Protein AF-A0A851QQQ8-F1 (afdb_monomer)

Foldseek 3Di:
DEAEAEFAPPDPCRVVVVVVVVVVVVVVVDDPLRVVLYAAEHEPCVVPPPDDDPDPRYFYDYPPVGRRVVVVVVSNVVSVCVSVQKDWDKDKAQQVDCLVVLCVVQWAWDDWADDVVVNIIITITIHHPVSVVVSCVVDPD

Nearest PDB structures (foldseek):
  7of6-assembly1_C  TM=8.492E-01  e=2.885E-17  Homo sapiens
  7of2-assembly1_C  TM=8.585E-01  e=2.994E-16  Homo sapiens
  8uu8-assembly1_v  TM=7.187E-01  e=3.565E-06  Listeria monocytogenes EGD-e
  6ty8-assembly1_A  TM=4.641E-01  e=3.766E-01  Bombyx mori cypovirus 1
  2qml-assembly1_A  TM=2.807E-01  e=2.323E+00  Halalkalibacterium halodurans

Radius of gyration: 20.68 Å; Cα contacts (8 Å, |Δi|>4): 194; chains: 1; bounding box: 45×33×54 Å

Secondary structure (DSSP, 8-state):
---EEEEESSSTTHHHHHHHHHHHHHHTT--HHHHHH-EEEEE-GGGSTT---SSTTEEE-BTTTTBTHHHHHHHHHHHHHHHHTEEEEEEEEETTSTHHHHHHHHSEEEEEEEEGGGTEEEEEEEEEHHHHHHHHHHS--

Sequence (141 aa):
DLIVHVRDITHPETILQKATVLSVLRNLNLPSHLLDSMVEVHNKVDLIERYKPAEENALAVSALHGHGLEELKQEIEKKILAVTGKKILTVNINLEGPQLSWLYKEATVQEVEVMPEEGTARVKVIMGSSAFGRYRNLFPS

pLDDT: mean 91.14, std 4.73, range [65.75, 97.19]

Organism: Tychaedon coryphoeus (NCBI:txid614051)

Mean predicted aligned error: 6.31 Å

InterPro domains:
  IPR016496 GTPase HflX [PTHR10229] (1-127)
  IPR027417 P-loop containing nucleoside triphosphate hydrolase [G3DSA:3.40.50.300] (1-85)
  IPR027417 P-loop containing nucleoside triphosphate hydrolase [SSF52540] (1-84)
  IPR030394 HflX-type guanine nucleotide-binding (G) domain [PS51705] (1-84)
  IPR045498 HflX, C-terminal domain [PF19275] (54-128)

Structure (mmCIF, N/CA/C/O backbone):
data_AF-A0A851QQQ8-F1
#
_entry.id   AF-A0A851QQQ8-F1
#
loop_
_atom_site.group_PDB
_atom_site.id
_atom_site.type_symbol
_atom_site.label_atom_id
_atom_site.label_alt_id
_atom_site.label_comp_id
_atom_site.label_asym_id
_atom_site.label_entity_id
_atom_site.label_seq_id
_atom_site.pdbx_PDB_ins_code
_atom_site.Cartn_x
_atom_site.Cartn_y
_atom_site.Cartn_z
_atom_site.occupancy
_atom_site.B_iso_or_equiv
_atom_site.auth_seq_id
_atom_site.auth_comp_id
_atom_site.auth_asym_id
_atom_site.auth_atom_id
_atom_site.pdbx_PDB_model_num
ATOM 1 N N . ASP A 1 1 ? -3.767 -9.909 -1.784 1.00 78.56 1 ASP A N 1
ATOM 2 C CA . ASP A 1 1 ? -2.303 -9.791 -1.951 1.00 78.56 1 ASP A CA 1
ATOM 3 C C . ASP A 1 1 ? -1.971 -8.687 -2.941 1.00 78.56 1 ASP A C 1
ATOM 5 O O . ASP A 1 1 ? -2.891 -8.151 -3.550 1.00 78.56 1 ASP A O 1
ATOM 9 N N . LEU A 1 2 ? -0.697 -8.311 -3.045 1.00 87.75 2 LEU A N 1
ATOM 10 C CA . LEU A 1 2 ? -0.202 -7.238 -3.907 1.00 87.75 2 LEU A CA 1
ATOM 11 C C . LEU A 1 2 ? 1.102 -7.687 -4.573 1.00 87.75 2 LEU A C 1
ATOM 13 O O . LEU A 1 2 ? 1.937 -8.299 -3.909 1.00 87.75 2 LEU A O 1
ATOM 17 N N . ILE A 1 3 ? 1.305 -7.346 -5.845 1.00 91.00 3 ILE A N 1
ATOM 18 C CA . ILE A 1 3 ? 2.604 -7.496 -6.518 1.00 91.00 3 ILE A CA 1
ATOM 19 C C . ILE A 1 3 ? 3.281 -6.129 -6.592 1.00 91.00 3 ILE A C 1
ATOM 21 O O . ILE A 1 3 ? 2.664 -5.155 -7.015 1.00 91.00 3 ILE A O 1
ATOM 25 N N . VAL A 1 4 ? 4.558 -6.062 -6.225 1.00 93.75 4 VAL A N 1
ATOM 26 C CA . VAL A 1 4 ? 5.407 -4.892 -6.477 1.00 93.75 4 VAL A CA 1
ATOM 27 C C . VAL A 1 4 ? 6.433 -5.288 -7.528 1.00 93.75 4 VAL A C 1
ATOM 29 O O . VAL A 1 4 ? 7.280 -6.145 -7.281 1.00 93.75 4 VAL A O 1
ATOM 32 N N . HIS A 1 5 ? 6.339 -4.692 -8.710 1.00 94.19 5 HIS A N 1
ATOM 33 C CA . HIS A 1 5 ? 7.263 -4.935 -9.806 1.00 94.19 5 HIS A CA 1
ATOM 34 C C . HIS A 1 5 ? 8.280 -3.799 -9.868 1.00 94.19 5 HIS A C 1
ATOM 36 O O . HIS A 1 5 ? 7.956 -2.668 -10.224 1.00 94.19 5 HIS A O 1
ATOM 42 N N . VAL A 1 6 ? 9.514 -4.105 -9.472 1.00 94.81 6 VAL A N 1
ATOM 43 C CA . VAL A 1 6 ? 10.609 -3.136 -9.401 1.00 94.81 6 VAL A CA 1
ATOM 44 C C . VAL A 1 6 ? 11.498 -3.279 -10.626 1.00 94.81 6 VAL A C 1
ATOM 46 O O . VAL A 1 6 ? 12.014 -4.361 -10.899 1.00 94.81 6 VAL A O 1
ATOM 49 N N . ARG A 1 7 ? 11.723 -2.174 -11.334 1.00 94.62 7 ARG A N 1
ATOM 50 C CA . ARG A 1 7 ? 12.585 -2.101 -12.512 1.00 94.62 7 ARG A CA 1
ATOM 51 C C . ARG A 1 7 ? 13.746 -1.164 -12.291 1.00 94.62 7 ARG A C 1
ATOM 53 O O . ARG A 1 7 ? 13.573 -0.062 -11.788 1.00 94.62 7 ARG A O 1
ATOM 60 N N . ASP A 1 8 ? 14.918 -1.579 -12.741 1.00 94.50 8 ASP A N 1
ATOM 61 C CA . ASP A 1 8 ? 16.038 -0.670 -12.925 1.00 94.50 8 ASP A CA 1
ATOM 62 C C . ASP A 1 8 ? 15.788 0.183 -14.174 1.00 94.50 8 ASP A C 1
ATOM 64 O O . ASP A 1 8 ? 15.696 -0.343 -15.288 1.00 94.50 8 ASP A O 1
ATOM 68 N N . ILE A 1 9 ? 15.641 1.496 -13.994 1.00 94.69 9 ILE A N 1
ATOM 69 C CA . ILE A 1 9 ? 15.371 2.395 -15.118 1.00 94.69 9 ILE A CA 1
ATOM 70 C C . ILE A 1 9 ? 16.633 2.812 -15.878 1.00 94.69 9 ILE A C 1
ATOM 72 O O . ILE A 1 9 ? 16.555 3.297 -17.002 1.00 94.69 9 ILE A O 1
ATOM 76 N N . THR A 1 10 ? 17.806 2.590 -15.293 1.00 92.94 10 THR A N 1
ATOM 77 C CA . THR A 1 10 ? 19.082 2.896 -15.949 1.00 92.94 10 THR A CA 1
ATOM 78 C C . THR A 1 10 ? 19.484 1.839 -16.966 1.00 92.94 10 THR A C 1
ATOM 80 O O . THR A 1 10 ? 20.353 2.080 -17.803 1.00 92.94 10 THR A O 1
ATOM 83 N N . HIS A 1 11 ? 18.847 0.666 -16.923 1.00 92.56 11 HIS A N 1
ATOM 84 C CA . HIS A 1 11 ? 19.146 -0.410 -17.849 1.00 92.56 11 HIS A CA 1
ATOM 85 C C . HIS A 1 11 ? 18.594 -0.083 -19.250 1.00 92.56 11 HIS A C 1
ATOM 87 O O . HIS A 1 11 ? 17.385 0.133 -19.386 1.00 92.56 11 HIS A O 1
ATOM 93 N N . PRO A 1 12 ? 19.412 -0.136 -20.322 1.00 89.81 12 PRO A N 1
ATOM 94 C CA . PRO A 1 12 ? 18.973 0.199 -21.686 1.00 89.81 12 PRO A CA 1
ATOM 95 C C . PRO A 1 12 ? 17.833 -0.697 -22.206 1.00 89.81 12 PRO A C 1
ATOM 97 O O . PRO A 1 12 ? 17.086 -0.320 -23.102 1.00 89.81 12 PRO A O 1
ATOM 100 N N . GLU A 1 13 ? 17.667 -1.876 -21.608 1.00 92.00 13 GLU A N 1
ATOM 101 C CA . GLU A 1 13 ? 16.667 -2.888 -21.975 1.00 92.00 13 GLU A CA 1
ATOM 102 C C . GLU A 1 13 ? 15.469 -2.952 -21.011 1.00 92.00 13 GLU A C 1
ATOM 104 O O . GLU A 1 13 ? 14.712 -3.921 -21.024 1.00 92.00 13 GLU A O 1
ATOM 109 N N . THR A 1 14 ? 15.262 -1.937 -20.167 1.00 90.38 14 THR A N 1
ATOM 110 C CA . THR A 1 14 ? 14.191 -1.924 -19.147 1.00 90.38 14 THR A CA 1
ATOM 111 C C . THR A 1 14 ? 12.784 -2.194 -19.717 1.00 90.38 14 THR A C 1
ATOM 113 O O . THR A 1 14 ? 11.938 -2.822 -19.073 1.00 90.38 14 THR A O 1
ATOM 116 N N . ILE A 1 15 ? 12.532 -1.791 -20.969 1.00 89.44 15 ILE A N 1
ATOM 117 C CA . ILE A 1 15 ? 11.272 -2.056 -21.685 1.00 89.44 15 ILE A CA 1
ATOM 118 C C . ILE A 1 15 ? 11.133 -3.549 -22.024 1.00 89.44 15 ILE A C 1
ATOM 120 O O . ILE A 1 15 ? 10.071 -4.137 -21.811 1.00 89.44 15 ILE A O 1
ATOM 124 N N . LEU A 1 16 ? 12.203 -4.178 -22.518 1.00 92.50 16 LEU A N 1
ATOM 125 C CA . LEU A 1 16 ? 12.212 -5.599 -22.870 1.00 92.50 16 LEU A CA 1
ATOM 126 C C . LEU A 1 16 ? 12.116 -6.481 -21.618 1.00 92.50 16 LEU A C 1
ATOM 128 O O . LEU A 1 16 ? 11.365 -7.459 -21.600 1.00 92.50 16 LEU A O 1
ATOM 132 N N . GLN A 1 17 ? 12.819 -6.103 -20.548 1.00 90.62 17 GLN A N 1
ATOM 133 C CA . GLN A 1 17 ? 12.726 -6.777 -19.253 1.00 90.62 17 GLN A CA 1
ATOM 134 C C . GLN A 1 17 ? 11.292 -6.743 -18.716 1.00 90.62 17 GLN A C 1
ATOM 136 O O . GLN A 1 17 ? 10.753 -7.791 -18.360 1.00 90.62 17 GLN A O 1
ATOM 141 N N . LYS A 1 18 ? 10.623 -5.580 -18.763 1.00 92.5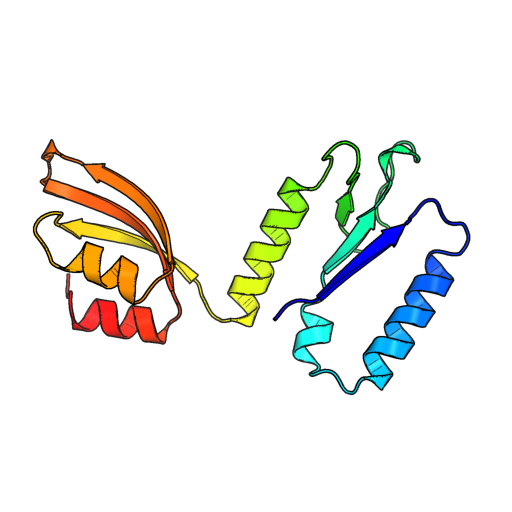0 18 LYS A N 1
ATOM 142 C CA . LYS A 1 18 ? 9.203 -5.471 -18.397 1.00 92.50 18 LYS A CA 1
ATOM 143 C C . LYS A 1 18 ? 8.326 -6.419 -19.210 1.00 92.50 18 LYS A C 1
ATOM 145 O O . LYS A 1 18 ? 7.533 -7.159 -18.632 1.00 92.50 18 LYS A O 1
ATOM 150 N N . ALA A 1 19 ? 8.451 -6.405 -20.537 1.00 92.12 19 ALA A N 1
ATOM 151 C CA . ALA A 1 19 ? 7.649 -7.266 -21.407 1.00 92.12 19 ALA A CA 1
ATOM 152 C C . ALA A 1 19 ? 7.840 -8.756 -21.072 1.00 92.12 19 ALA A C 1
ATOM 154 O O . ALA A 1 19 ? 6.875 -9.522 -21.048 1.00 92.12 19 ALA A O 1
ATOM 155 N N . THR A 1 20 ? 9.074 -9.143 -20.746 1.00 93.56 20 THR A N 1
ATOM 156 C CA . THR A 1 20 ? 9.432 -10.510 -20.358 1.00 93.56 20 THR A CA 1
ATOM 157 C C . THR A 1 20 ? 8.784 -10.899 -19.029 1.00 93.56 20 THR A C 1
ATOM 159 O O . THR A 1 20 ? 8.118 -11.930 -18.956 1.00 93.56 20 THR A O 1
ATOM 162 N N . VAL A 1 21 ? 8.894 -10.054 -17.998 1.00 91.94 21 VAL A N 1
ATOM 163 C CA . VAL A 1 21 ? 8.273 -10.302 -16.685 1.00 91.94 21 VAL A CA 1
ATOM 164 C C . VAL A 1 21 ? 6.750 -10.383 -16.801 1.00 91.94 21 VAL A C 1
ATOM 166 O O . VAL A 1 21 ? 6.148 -11.320 -16.283 1.00 91.94 21 VAL A O 1
ATOM 169 N N . LEU A 1 22 ? 6.116 -9.468 -17.541 1.00 89.62 22 LEU A N 1
ATOM 170 C CA . LEU A 1 22 ? 4.667 -9.501 -17.765 1.00 89.62 22 LEU A CA 1
ATOM 171 C C . LEU A 1 22 ? 4.212 -10.779 -18.483 1.00 89.62 22 LEU A C 1
ATOM 173 O O . LEU A 1 22 ? 3.149 -11.310 -18.166 1.00 89.62 22 LEU A O 1
ATOM 177 N N . SER A 1 23 ? 5.005 -11.287 -19.430 1.00 90.69 23 SER A N 1
ATOM 178 C CA . SER A 1 23 ? 4.733 -12.567 -20.096 1.00 90.69 23 SER A CA 1
ATOM 179 C C . SER A 1 23 ? 4.780 -13.733 -19.104 1.00 90.69 23 SER A C 1
ATOM 181 O O . SER A 1 23 ? 3.851 -14.538 -19.046 1.00 90.69 23 SER A O 1
ATOM 183 N N . VAL A 1 24 ? 5.810 -13.779 -18.251 1.00 91.19 24 VA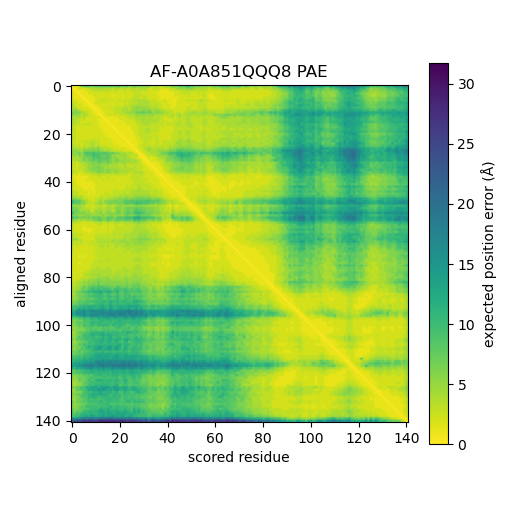L A N 1
ATOM 184 C CA . VAL A 1 24 ? 5.934 -14.800 -17.200 1.00 91.19 24 VAL A CA 1
ATOM 185 C C . VAL A 1 24 ? 4.756 -14.734 -16.227 1.00 91.19 24 VAL A C 1
ATOM 187 O O . VAL A 1 24 ? 4.131 -15.758 -15.971 1.00 91.19 24 VAL A O 1
ATOM 190 N N . LEU A 1 25 ? 4.393 -13.544 -15.740 1.00 88.56 25 LEU A N 1
ATOM 191 C CA . LEU A 1 25 ? 3.272 -13.369 -14.809 1.00 88.56 25 LEU A CA 1
ATOM 192 C C . LEU A 1 25 ? 1.934 -13.843 -15.398 1.00 88.56 25 LEU A C 1
ATOM 194 O O . LEU A 1 25 ? 1.132 -14.441 -14.683 1.00 88.56 25 LEU A O 1
ATOM 198 N N . ARG A 1 26 ? 1.706 -13.634 -16.702 1.00 87.00 26 ARG A N 1
ATOM 199 C CA . ARG A 1 26 ? 0.518 -14.153 -17.403 1.00 87.00 26 ARG A CA 1
ATOM 200 C C . ARG A 1 26 ? 0.522 -15.679 -17.504 1.00 87.00 26 ARG A C 1
ATOM 202 O O . ARG A 1 26 ? -0.531 -16.288 -17.360 1.00 87.00 26 ARG A O 1
ATOM 209 N N . ASN A 1 27 ? 1.689 -16.290 -17.703 1.00 89.44 27 ASN A N 1
ATOM 210 C CA . ASN A 1 27 ? 1.830 -17.747 -17.806 1.00 89.44 27 ASN A CA 1
ATOM 211 C C . ASN A 1 27 ? 1.696 -18.469 -16.458 1.00 89.44 27 ASN A C 1
ATOM 213 O O . ASN A 1 27 ? 1.426 -19.666 -16.430 1.00 89.44 27 ASN A O 1
ATOM 217 N N . LEU A 1 28 ? 1.867 -17.760 -15.339 1.00 87.19 28 LEU A N 1
ATOM 218 C CA . LEU A 1 28 ? 1.718 -18.320 -13.994 1.00 87.19 28 LEU A CA 1
ATOM 219 C C . LEU A 1 28 ? 0.249 -18.521 -13.566 1.00 87.19 28 LEU A C 1
ATOM 221 O O . LEU A 1 28 ? 0.010 -18.896 -12.421 1.00 87.19 28 LEU A O 1
ATOM 225 N N . ASN A 1 29 ? -0.731 -18.283 -14.452 1.00 81.81 29 ASN A N 1
ATOM 226 C CA . ASN A 1 29 ? -2.170 -18.379 -14.159 1.00 81.81 29 ASN A CA 1
ATOM 227 C C . ASN A 1 29 ? -2.569 -17.639 -12.865 1.00 81.81 29 ASN A C 1
ATOM 229 O O . ASN A 1 29 ? -3.392 -18.111 -12.077 1.00 81.81 29 ASN A O 1
ATOM 233 N N . LEU A 1 30 ? -1.972 -16.467 -12.636 1.00 84.31 30 LEU A N 1
ATOM 234 C CA . LEU A 1 30 ? -2.289 -15.646 -11.474 1.00 84.31 30 LEU A CA 1
ATOM 235 C C . LEU A 1 30 ? -3.735 -15.134 -11.556 1.00 84.31 30 LEU A C 1
ATOM 237 O O . LEU A 1 30 ? -4.225 -14.840 -12.651 1.00 84.31 30 LEU A O 1
ATOM 241 N N . PRO A 1 31 ? -4.423 -14.970 -10.412 1.00 83.38 31 PRO A N 1
ATOM 242 C CA . PRO A 1 31 ? -5.724 -14.319 -10.392 1.00 83.38 31 PRO A CA 1
ATOM 243 C C . PRO A 1 31 ? -5.650 -12.924 -11.026 1.00 83.38 31 PRO A C 1
ATOM 245 O O . PRO A 1 31 ? -4.740 -12.1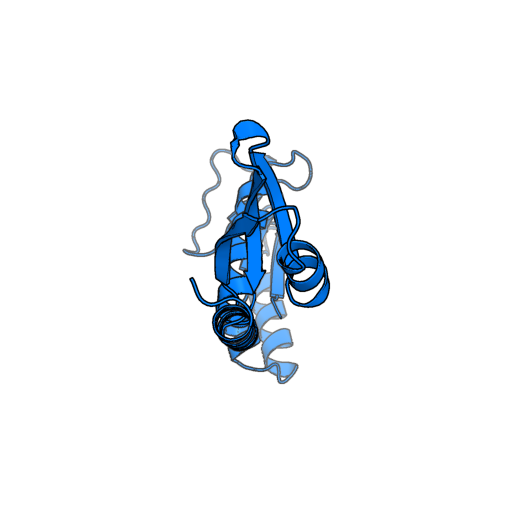54 -10.718 1.00 83.38 31 PRO A O 1
ATOM 248 N N . SER A 1 32 ? -6.628 -12.565 -11.863 1.00 81.44 32 SER A N 1
ATOM 249 C CA . SER A 1 32 ? -6.653 -11.267 -12.561 1.00 81.44 32 SER A CA 1
ATOM 250 C C . SER A 1 32 ? -6.540 -10.081 -11.600 1.00 81.44 32 SER A C 1
ATOM 252 O O . SER A 1 32 ? -5.730 -9.187 -11.822 1.00 81.44 32 SER A O 1
ATOM 254 N N . HIS A 1 33 ? -7.240 -10.147 -10.464 1.00 81.00 33 HIS A N 1
ATOM 255 C CA . HIS A 1 33 ? -7.198 -9.110 -9.430 1.00 81.00 33 HIS A CA 1
ATOM 256 C C . HIS A 1 33 ? -5.788 -8.859 -8.871 1.00 81.00 33 HIS A C 1
ATOM 258 O O . HIS A 1 33 ? -5.502 -7.762 -8.399 1.00 81.00 33 HIS A O 1
ATOM 264 N N . LEU A 1 34 ? -4.900 -9.859 -8.905 1.00 84.25 34 LEU A N 1
ATOM 265 C CA . LEU A 1 34 ? -3.528 -9.715 -8.433 1.00 84.25 34 LEU A CA 1
ATOM 266 C C . LEU A 1 34 ? -2.681 -8.929 -9.444 1.00 84.25 34 LEU A C 1
ATOM 268 O O . LEU A 1 34 ? -1.906 -8.062 -9.040 1.00 84.25 34 LEU A O 1
ATOM 272 N N . LEU A 1 35 ? -2.881 -9.171 -10.743 1.00 83.38 35 LEU A N 1
ATOM 273 C CA . LEU A 1 35 ? -2.260 -8.387 -11.816 1.00 83.38 35 LEU A CA 1
ATOM 274 C C . LEU A 1 35 ? -2.778 -6.942 -11.818 1.00 83.38 35 LEU A C 1
ATOM 276 O O . LEU A 1 35 ? -1.980 -6.016 -11.937 1.00 83.38 35 LEU A O 1
ATOM 280 N N . ASP A 1 36 ? -4.078 -6.745 -11.590 1.00 82.44 36 ASP A N 1
ATOM 281 C CA . ASP A 1 36 ? -4.695 -5.414 -11.482 1.00 82.44 36 ASP A CA 1
ATOM 282 C C . ASP A 1 36 ? -4.202 -4.649 -10.243 1.00 82.44 36 ASP A C 1
ATOM 284 O O . ASP A 1 36 ? -4.100 -3.419 -10.234 1.00 82.44 36 ASP A O 1
ATOM 288 N N . SER A 1 37 ? -3.861 -5.377 -9.175 1.00 85.75 37 SER A N 1
ATOM 289 C CA . SER A 1 37 ? -3.328 -4.774 -7.957 1.00 85.75 37 SER A CA 1
ATOM 290 C C . SER A 1 37 ? -1.880 -4.308 -8.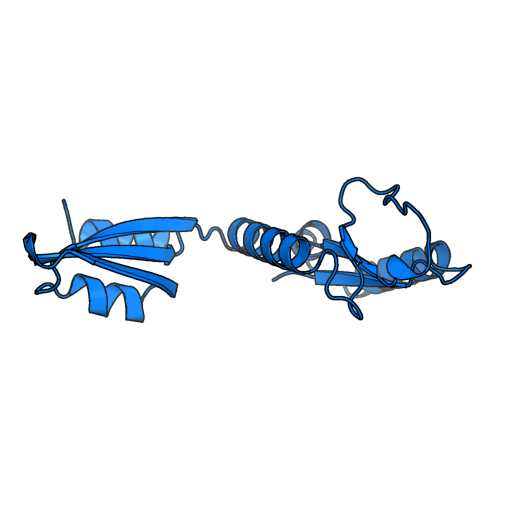100 1.00 85.75 37 SER A C 1
ATOM 292 O O . SER A 1 37 ? -1.449 -3.491 -7.295 1.00 85.75 37 SER A O 1
ATOM 294 N N . MET A 1 38 ? -1.139 -4.748 -9.118 1.00 90.19 38 MET A N 1
ATOM 295 C CA . MET A 1 38 ? 0.305 -4.534 -9.211 1.00 90.19 38 MET A CA 1
ATOM 296 C C . MET A 1 38 ? 0.720 -3.054 -9.079 1.00 90.19 38 MET A C 1
ATOM 298 O O . MET A 1 38 ? 0.048 -2.147 -9.578 1.00 90.19 38 MET A O 1
ATOM 302 N N . VAL A 1 39 ? 1.827 -2.809 -8.376 1.00 92.81 39 VAL A N 1
ATOM 303 C CA . VAL A 1 39 ? 2.499 -1.506 -8.273 1.00 92.81 39 VAL A CA 1
ATOM 304 C C . VAL A 1 39 ? 3.783 -1.570 -9.077 1.00 92.81 39 VAL A C 1
ATOM 306 O O . VAL A 1 39 ? 4.633 -2.421 -8.818 1.00 92.81 39 VAL A O 1
ATOM 309 N N . GLU A 1 40 ? 3.926 -0.665 -10.037 1.00 94.69 40 GLU A N 1
ATOM 310 C CA . GLU A 1 40 ? 5.137 -0.542 -10.840 1.00 94.69 40 GLU A CA 1
ATOM 311 C C . GLU A 1 40 ? 6.094 0.456 -10.177 1.00 94.69 40 GLU A C 1
ATOM 313 O O . GLU A 1 40 ? 5.697 1.555 -9.787 1.00 94.69 40 GLU A O 1
ATOM 318 N N . VAL A 1 41 ? 7.364 0.084 -10.040 1.00 96.62 41 VAL A N 1
ATOM 319 C CA . VAL A 1 41 ? 8.375 0.880 -9.340 1.00 96.62 41 VAL A CA 1
ATOM 320 C C . VAL A 1 41 ? 9.599 1.038 -10.230 1.00 96.62 41 VAL A C 1
ATOM 322 O O . VAL A 1 41 ? 10.300 0.076 -10.523 1.00 96.62 41 VAL A O 1
ATOM 325 N N . HIS A 1 42 ? 9.887 2.265 -10.643 1.00 96.62 42 HIS A N 1
ATOM 326 C CA . HIS A 1 42 ? 11.119 2.628 -11.334 1.00 96.62 42 HIS A CA 1
ATOM 327 C C . HIS A 1 42 ? 12.186 2.960 -10.300 1.00 96.62 42 HIS A C 1
ATOM 329 O O . HIS A 1 42 ? 12.146 4.019 -9.687 1.00 96.62 42 HIS A O 1
ATOM 335 N N . ASN A 1 43 ? 13.123 2.048 -10.099 1.00 96.69 43 ASN A N 1
ATOM 336 C CA . ASN A 1 43 ? 14.233 2.185 -9.172 1.00 96.69 43 ASN A CA 1
ATOM 337 C C . ASN A 1 43 ? 15.478 2.771 -9.861 1.00 96.69 43 ASN A C 1
ATOM 339 O O . ASN A 1 43 ? 15.616 2.689 -11.082 1.00 96.69 43 ASN A O 1
ATOM 343 N N . LYS A 1 44 ? 16.413 3.287 -9.053 1.00 96.50 44 LYS A N 1
ATOM 344 C CA . LYS A 1 44 ? 17.672 3.942 -9.460 1.00 96.50 44 LYS A CA 1
ATOM 345 C C . LYS A 1 44 ? 17.494 5.280 -10.183 1.00 96.50 44 LYS A C 1
ATOM 347 O O . LYS A 1 44 ? 18.302 5.659 -11.030 1.00 96.50 44 LYS A O 1
ATOM 352 N N . VAL A 1 45 ? 16.431 6.014 -9.856 1.00 95.88 45 VAL A N 1
ATOM 353 C CA . VAL A 1 45 ? 16.150 7.323 -10.478 1.00 95.88 45 VAL A CA 1
ATOM 354 C C . VAL A 1 45 ? 17.182 8.392 -10.117 1.00 95.88 45 VAL A C 1
ATOM 356 O O . VAL A 1 45 ? 17.274 9.398 -10.804 1.00 95.88 45 VAL A O 1
ATOM 359 N N . ASP A 1 46 ? 17.990 8.161 -9.081 1.00 95.12 46 ASP A N 1
ATOM 360 C CA . ASP A 1 46 ? 19.127 9.004 -8.698 1.00 95.12 46 ASP A CA 1
ATOM 361 C C . ASP A 1 46 ? 20.201 9.126 -9.790 1.00 95.12 46 ASP A C 1
ATOM 363 O O . ASP A 1 46 ? 20.919 10.121 -9.837 1.00 95.12 46 ASP A O 1
ATOM 367 N N . LEU A 1 47 ? 20.275 8.157 -10.703 1.00 94.81 47 LEU A N 1
ATOM 368 C CA . LEU A 1 47 ? 21.223 8.156 -11.816 1.00 94.81 47 LEU A CA 1
ATOM 369 C C . LEU A 1 47 ? 20.699 8.896 -13.060 1.00 94.81 47 LEU A C 1
ATOM 371 O O . LEU A 1 47 ? 21.416 8.990 -14.056 1.00 94.81 47 LEU A O 1
ATOM 375 N N . ILE A 1 48 ? 19.463 9.410 -13.033 1.00 92.81 48 ILE A N 1
ATOM 376 C CA . ILE A 1 48 ? 18.840 10.118 -14.157 1.00 92.81 48 ILE A CA 1
ATOM 377 C C . ILE A 1 48 ? 18.296 11.466 -13.680 1.00 92.81 48 ILE A C 1
ATOM 379 O O . ILE A 1 48 ? 17.352 11.543 -12.893 1.00 92.81 48 ILE A O 1
ATOM 383 N N . GLU A 1 49 ? 18.848 12.558 -14.206 1.00 90.31 49 GLU A N 1
ATOM 384 C CA . GLU A 1 49 ? 18.403 13.898 -13.832 1.00 90.31 49 GLU A CA 1
ATOM 385 C C . GLU A 1 49 ? 16.938 14.135 -14.245 1.00 90.31 49 GLU A C 1
ATOM 387 O O . GLU A 1 49 ? 16.554 13.905 -15.392 1.00 90.31 49 GLU A O 1
ATOM 392 N N . ARG A 1 50 ? 16.111 14.628 -13.309 1.00 87.75 50 ARG A N 1
ATOM 393 C CA . ARG A 1 50 ? 14.694 14.989 -13.536 1.00 87.75 50 ARG A CA 1
ATOM 394 C C . ARG A 1 50 ? 13.846 13.847 -14.108 1.00 87.75 50 ARG A C 1
ATOM 396 O O . ARG A 1 50 ? 12.888 14.103 -14.843 1.00 87.75 50 ARG A O 1
ATOM 403 N N . TYR A 1 51 ? 14.168 12.603 -13.757 1.00 91.31 51 TYR A N 1
ATOM 404 C CA . TYR A 1 51 ? 13.404 11.449 -14.209 1.00 91.31 51 TYR A CA 1
ATOM 405 C C . TYR A 1 51 ? 11.920 11.563 -13.841 1.00 91.31 51 TYR A C 1
ATOM 407 O O . TYR A 1 51 ? 11.558 11.813 -12.690 1.00 91.31 51 TYR A O 1
ATOM 415 N N . LYS A 1 52 ? 11.056 11.337 -14.833 1.00 89.06 52 LYS A N 1
ATOM 416 C CA . LYS A 1 52 ? 9.611 11.219 -14.654 1.00 89.06 52 LYS A CA 1
ATOM 417 C C . LYS A 1 52 ? 9.136 9.932 -15.321 1.00 89.06 52 LYS A C 1
ATOM 419 O O . LYS A 1 52 ? 9.406 9.748 -16.509 1.00 89.06 52 LYS A O 1
ATOM 424 N N . PRO A 1 53 ? 8.434 9.052 -14.593 1.00 90.00 53 PRO A N 1
ATOM 425 C CA . PRO A 1 53 ? 7.801 7.887 -15.185 1.00 90.00 53 PRO A CA 1
ATOM 426 C C . PRO A 1 53 ? 6.876 8.289 -16.338 1.00 90.00 53 PRO A C 1
ATOM 428 O O . PRO A 1 53 ? 6.013 9.144 -16.170 1.00 90.00 53 PRO A O 1
ATOM 431 N N . ALA A 1 54 ? 7.040 7.658 -17.502 1.00 85.69 54 ALA A N 1
ATOM 432 C CA . ALA A 1 54 ? 6.105 7.810 -18.622 1.00 85.69 54 ALA A CA 1
ATOM 433 C C . ALA A 1 54 ? 4.795 7.026 -18.408 1.00 85.69 54 ALA A C 1
ATOM 435 O O . ALA A 1 54 ? 3.825 7.206 -19.136 1.00 85.69 54 ALA A O 1
ATOM 436 N N . GLU A 1 55 ? 4.782 6.124 -17.430 1.00 86.44 55 GLU A N 1
ATOM 437 C CA . GLU A 1 55 ? 3.663 5.242 -17.122 1.00 86.44 55 GLU A CA 1
ATOM 438 C C . GLU A 1 55 ? 2.853 5.838 -15.969 1.00 86.44 55 GLU A C 1
ATOM 440 O O . GLU A 1 55 ? 3.418 6.113 -14.913 1.00 86.44 55 GLU A O 1
ATOM 445 N N . GLU A 1 56 ? 1.540 6.009 -16.159 1.00 74.69 56 GLU A N 1
ATOM 446 C CA . GLU A 1 56 ? 0.660 6.756 -15.238 1.00 74.69 56 GLU A CA 1
ATOM 447 C C . GLU A 1 56 ? 0.686 6.266 -13.783 1.00 74.69 56 GLU A C 1
ATOM 449 O O . GLU A 1 56 ? 0.459 7.054 -12.872 1.00 74.69 56 GLU A O 1
ATOM 454 N N . ASN A 1 57 ? 0.985 4.985 -13.553 1.00 81.50 57 ASN A N 1
ATOM 455 C CA . ASN A 1 57 ? 0.934 4.361 -12.227 1.00 81.50 57 ASN A CA 1
ATOM 456 C C . ASN A 1 57 ? 2.296 3.856 -11.733 1.00 81.50 57 ASN A C 1
ATOM 458 O O . ASN A 1 57 ? 2.348 3.032 -10.819 1.00 81.50 57 ASN A O 1
ATOM 462 N N . ALA A 1 58 ? 3.393 4.296 -12.354 1.00 92.69 58 ALA A N 1
ATOM 463 C CA . ALA A 1 58 ? 4.728 3.911 -11.922 1.00 92.69 58 ALA A CA 1
ATOM 464 C C . ALA A 1 58 ? 5.313 4.933 -10.944 1.00 92.69 58 ALA A C 1
ATOM 466 O O . ALA A 1 58 ? 5.290 6.138 -11.193 1.00 92.69 58 ALA A O 1
ATOM 467 N N . LEU A 1 59 ? 5.891 4.446 -9.848 1.00 95.31 59 LEU A N 1
ATOM 468 C CA . LEU A 1 59 ? 6.535 5.279 -8.836 1.00 95.31 59 LEU A CA 1
ATOM 469 C C . LEU A 1 59 ? 8.040 5.363 -9.077 1.00 95.31 59 LEU A C 1
ATOM 471 O O . LEU A 1 59 ? 8.710 4.348 -9.252 1.00 95.31 59 LEU A O 1
ATOM 475 N N . ALA A 1 60 ? 8.573 6.582 -9.087 1.00 96.19 60 ALA A N 1
ATOM 476 C CA . ALA A 1 60 ? 10.002 6.846 -9.206 1.00 96.19 60 ALA A CA 1
ATOM 477 C C . ALA A 1 60 ? 10.671 6.783 -7.829 1.00 96.19 60 ALA A C 1
ATOM 479 O O . ALA A 1 60 ? 10.387 7.611 -6.967 1.00 96.19 60 ALA A O 1
ATOM 480 N N . VAL A 1 61 ? 11.590 5.837 -7.638 1.00 97.19 61 VAL A N 1
ATOM 481 C CA . VAL A 1 61 ? 12.284 5.628 -6.365 1.00 97.19 61 VAL A CA 1
ATOM 482 C C . VAL A 1 61 ? 13.797 5.513 -6.535 1.00 97.19 61 VAL A C 1
ATOM 484 O O . VAL A 1 61 ? 14.312 5.044 -7.551 1.00 97.19 61 VAL A O 1
ATOM 487 N N . SER A 1 62 ? 14.526 5.904 -5.496 1.00 96.69 62 SER A N 1
ATOM 488 C CA . SER A 1 62 ? 15.910 5.490 -5.286 1.00 96.69 62 SER A CA 1
ATOM 489 C C . SER A 1 62 ? 15.959 4.697 -3.993 1.00 96.69 62 SER A C 1
ATOM 491 O O . SER A 1 62 ? 15.939 5.271 -2.906 1.00 96.69 62 SER A O 1
ATOM 493 N N . ALA A 1 63 ? 16.034 3.371 -4.100 1.00 95.12 63 ALA A N 1
ATOM 494 C CA . ALA A 1 63 ? 16.183 2.519 -2.923 1.00 95.12 63 ALA A CA 1
ATOM 495 C C . ALA A 1 63 ? 17.491 2.802 -2.158 1.00 95.12 63 ALA A C 1
ATOM 497 O O . ALA A 1 63 ? 17.554 2.569 -0.956 1.00 95.12 63 ALA A O 1
ATOM 498 N N . LEU A 1 64 ? 18.517 3.328 -2.842 1.00 95.81 64 LEU A N 1
ATOM 499 C CA . LEU A 1 64 ? 19.801 3.683 -2.237 1.00 95.81 64 LEU A CA 1
ATOM 500 C C . LEU A 1 64 ? 19.698 4.934 -1.355 1.00 95.81 64 LEU A C 1
ATOM 502 O O . LEU A 1 64 ? 20.252 4.962 -0.261 1.00 95.81 64 LEU A O 1
ATOM 506 N N . HIS A 1 65 ? 18.989 5.961 -1.830 1.00 94.75 65 HIS A N 1
ATOM 507 C CA . HIS A 1 65 ? 18.882 7.251 -1.140 1.00 94.75 65 HIS A CA 1
ATOM 508 C C . HIS A 1 65 ? 17.571 7.438 -0.368 1.00 94.75 65 HIS A C 1
ATOM 510 O O . HIS A 1 65 ? 17.374 8.468 0.270 1.00 94.75 65 HIS A O 1
ATOM 516 N N . GLY A 1 66 ? 16.656 6.473 -0.443 1.00 93.94 66 GLY A N 1
ATOM 517 C CA . GLY A 1 66 ? 15.339 6.544 0.186 1.00 93.94 66 GLY A CA 1
ATOM 518 C C . GLY A 1 66 ? 14.327 7.440 -0.537 1.00 93.94 66 GLY A C 1
ATOM 519 O O . GLY A 1 66 ? 13.191 7.558 -0.085 1.00 93.94 66 GLY A O 1
ATOM 520 N N . HIS A 1 67 ? 14.700 8.052 -1.665 1.00 94.94 67 HIS A N 1
ATOM 521 C CA . HIS A 1 67 ? 13.799 8.895 -2.452 1.00 94.94 67 HIS A CA 1
ATOM 522 C C . HIS A 1 67 ? 12.598 8.081 -2.955 1.00 94.94 67 HIS A C 1
ATOM 524 O O . HIS A 1 67 ? 12.787 7.006 -3.527 1.00 94.94 67 HIS A O 1
ATOM 530 N N . GLY A 1 68 ? 11.378 8.595 -2.782 1.00 93.75 68 GLY A N 1
ATOM 531 C CA . GLY A 1 68 ? 10.150 7.958 -3.267 1.00 93.75 68 GLY A CA 1
ATOM 532 C C . GLY A 1 68 ? 9.669 6.751 -2.447 1.00 93.75 68 GLY A C 1
ATOM 533 O O . GLY A 1 68 ? 8.661 6.139 -2.804 1.00 93.75 68 GLY A O 1
ATOM 534 N N . LEU A 1 69 ? 10.387 6.349 -1.386 1.00 95.44 69 LEU A N 1
ATOM 535 C CA . LEU A 1 69 ? 10.025 5.160 -0.602 1.00 95.44 69 LEU A CA 1
ATOM 536 C C . LEU A 1 69 ? 8.805 5.384 0.297 1.00 95.44 69 LEU A C 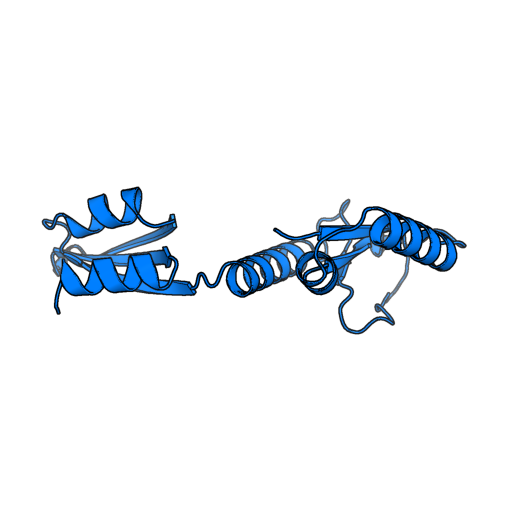1
ATOM 538 O O . LEU A 1 69 ? 8.040 4.443 0.509 1.00 95.44 69 LEU A O 1
ATOM 542 N N . GLU A 1 70 ? 8.603 6.598 0.808 1.00 94.75 70 GLU A N 1
ATOM 543 C CA . GLU A 1 70 ? 7.423 6.906 1.623 1.00 94.75 70 GLU A CA 1
ATOM 544 C C . GLU A 1 70 ? 6.160 6.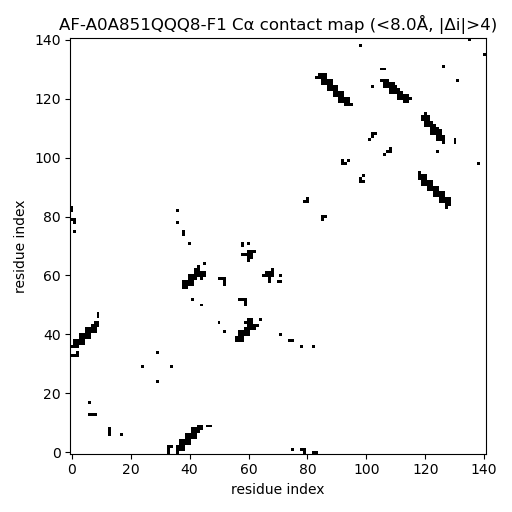931 0.751 1.00 94.75 70 GLU A C 1
ATOM 546 O O . GLU A 1 70 ? 5.143 6.341 1.107 1.00 94.75 70 GLU A O 1
ATOM 551 N N . GLU A 1 71 ? 6.245 7.506 -0.448 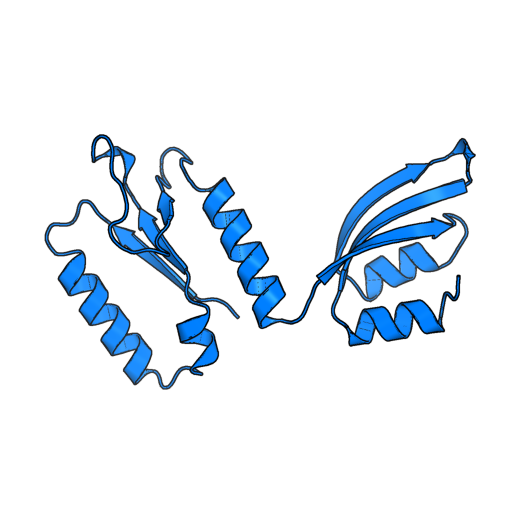1.00 94.62 71 GLU A N 1
ATOM 552 C CA . GLU A 1 71 ? 5.180 7.474 -1.449 1.00 94.62 71 GLU A CA 1
ATOM 553 C C . GLU A 1 71 ? 4.864 6.035 -1.887 1.00 94.62 71 GLU A C 1
ATOM 555 O O . GLU A 1 71 ? 3.695 5.655 -1.984 1.00 94.62 71 GLU A O 1
ATOM 560 N N . LEU A 1 72 ? 5.894 5.202 -2.087 1.00 95.38 72 LEU A N 1
ATOM 561 C CA . LEU A 1 72 ? 5.727 3.775 -2.374 1.00 95.38 72 LEU A CA 1
ATOM 562 C C . LEU A 1 72 ? 5.005 3.043 -1.245 1.00 95.38 72 LEU A C 1
ATOM 564 O O . LEU A 1 72 ? 4.074 2.279 -1.503 1.00 95.38 72 LEU A O 1
ATOM 568 N N . LYS A 1 73 ? 5.404 3.284 0.003 1.00 93.56 73 LYS A N 1
ATOM 569 C CA . LYS A 1 73 ? 4.750 2.697 1.172 1.00 93.56 73 LYS A CA 1
ATOM 570 C C . LYS A 1 73 ? 3.271 3.087 1.231 1.00 93.56 73 LYS A C 1
ATOM 572 O O . LYS A 1 73 ? 2.425 2.208 1.388 1.00 93.56 73 LYS A O 1
ATOM 577 N N . GLN A 1 74 ? 2.949 4.365 1.046 1.00 92.38 74 GLN A N 1
ATOM 578 C CA . GLN A 1 74 ? 1.567 4.855 1.074 1.00 92.38 74 GLN A CA 1
ATOM 579 C C . GLN A 1 74 ? 0.704 4.240 -0.036 1.00 92.38 74 GLN A C 1
ATOM 581 O O . GLN A 1 74 ? -0.436 3.839 0.215 1.00 92.38 74 GLN A O 1
ATOM 586 N N . GLU A 1 75 ? 1.234 4.112 -1.254 1.00 92.94 75 GLU A N 1
ATOM 587 C CA . GLU A 1 75 ? 0.496 3.499 -2.363 1.00 92.94 75 GLU A CA 1
ATOM 588 C C . GLU A 1 75 ? 0.286 1.989 -2.146 1.00 92.94 75 GLU A C 1
ATOM 590 O O . GLU A 1 75 ? -0.802 1.469 -2.415 1.00 92.94 75 GLU A O 1
ATOM 595 N N . ILE A 1 76 ? 1.279 1.288 -1.584 1.00 91.88 76 ILE A N 1
ATOM 596 C CA . ILE A 1 76 ? 1.148 -0.117 -1.170 1.00 91.88 76 ILE A CA 1
ATOM 597 C C . ILE A 1 76 ? 0.044 -0.265 -0.116 1.00 91.88 76 ILE A C 1
ATOM 599 O O . ILE A 1 76 ? -0.846 -1.103 -0.276 1.00 91.88 76 ILE A O 1
ATOM 603 N N . GLU A 1 77 ? 0.063 0.555 0.939 1.00 89.69 77 GLU A N 1
ATOM 604 C CA . GLU A 1 77 ? -0.954 0.531 1.997 1.00 89.69 77 GLU A CA 1
ATOM 605 C C . GLU A 1 77 ? -2.357 0.756 1.420 1.00 89.69 77 GLU A C 1
ATOM 607 O O . GLU A 1 77 ? -3.276 -0.029 1.673 1.00 89.69 77 GLU A O 1
ATOM 612 N N . LYS A 1 78 ? -2.515 1.777 0.574 1.00 89.75 78 LYS A N 1
ATOM 613 C CA . LYS A 1 78 ? -3.777 2.106 -0.096 1.00 89.75 78 LYS A CA 1
ATOM 614 C C . LYS A 1 78 ? -4.300 0.949 -0.950 1.00 89.75 78 LYS A C 1
ATOM 616 O O . LYS A 1 78 ? -5.480 0.602 -0.846 1.00 89.75 78 LYS A O 1
ATOM 621 N N . LYS A 1 79 ? -3.449 0.322 -1.767 1.00 89.44 79 LYS A N 1
ATOM 622 C CA . LYS A 1 79 ? -3.849 -0.819 -2.606 1.00 89.44 79 LYS A CA 1
ATOM 623 C C . LYS A 1 79 ? -4.195 -2.052 -1.779 1.00 89.44 79 LYS A C 1
ATOM 625 O O . LYS A 1 79 ? -5.194 -2.704 -2.074 1.00 89.44 79 LYS A O 1
ATOM 630 N N . ILE A 1 80 ? -3.448 -2.347 -0.714 1.00 88.00 80 ILE A N 1
ATOM 631 C CA . ILE A 1 80 ? -3.775 -3.459 0.193 1.00 88.00 80 ILE A CA 1
ATOM 632 C C . ILE A 1 80 ? -5.149 -3.246 0.832 1.00 88.00 80 ILE A C 1
ATOM 634 O O . ILE A 1 80 ? -5.958 -4.177 0.864 1.00 88.00 80 ILE A O 1
ATOM 638 N N . LEU A 1 81 ? -5.444 -2.037 1.314 1.00 89.06 81 LEU A N 1
ATOM 639 C CA . LEU A 1 81 ? -6.755 -1.711 1.882 1.00 89.06 81 LEU A CA 1
ATOM 640 C C . LEU A 1 81 ? -7.877 -1.916 0.858 1.00 89.06 81 LEU A C 1
ATOM 642 O O . LEU A 1 81 ? -8.870 -2.575 1.170 1.00 89.06 81 LEU A O 1
ATOM 646 N N . ALA A 1 82 ? -7.687 -1.432 -0.372 1.00 86.62 82 ALA A N 1
ATOM 647 C CA . ALA A 1 82 ? -8.657 -1.587 -1.452 1.00 86.62 82 ALA A CA 1
ATOM 648 C C . ALA A 1 82 ? -8.915 -3.064 -1.802 1.00 86.62 82 ALA A C 1
ATOM 650 O O . ALA A 1 82 ? -10.066 -3.495 -1.819 1.00 86.62 82 ALA A O 1
ATOM 651 N N . VAL A 1 83 ? -7.858 -3.857 -2.014 1.00 85.12 83 VAL A N 1
ATOM 652 C CA . VAL A 1 83 ? -7.968 -5.275 -2.409 1.00 85.12 83 VAL A CA 1
ATOM 653 C C . VAL A 1 83 ? -8.544 -6.141 -1.286 1.00 85.12 83 VAL A C 1
ATOM 655 O O . VAL A 1 83 ? -9.276 -7.090 -1.549 1.00 85.12 83 VAL A O 1
ATOM 658 N N . THR A 1 84 ? -8.242 -5.825 -0.024 1.00 83.88 84 THR A N 1
ATOM 659 C CA . THR A 1 84 ? -8.746 -6.591 1.131 1.00 83.88 84 THR A CA 1
ATOM 660 C C . THR A 1 84 ? -10.103 -6.107 1.647 1.00 83.88 84 THR A C 1
ATOM 662 O O . THR A 1 84 ? -10.648 -6.706 2.575 1.00 83.88 84 THR A O 1
ATOM 665 N N . GLY A 1 85 ? -10.646 -5.013 1.098 1.00 85.25 85 GLY A N 1
ATOM 666 C CA . GLY A 1 85 ? -11.870 -4.378 1.598 1.00 85.25 85 GLY A CA 1
ATOM 667 C C . GLY A 1 85 ? -11.746 -3.851 3.034 1.00 85.25 85 GLY A C 1
ATOM 668 O O . GLY A 1 85 ? -12.754 -3.650 3.720 1.00 85.25 85 GLY A O 1
ATOM 669 N N . LYS A 1 86 ? -10.517 -3.660 3.522 1.00 89.44 86 LYS A N 1
ATOM 670 C CA . LYS A 1 86 ? -10.244 -3.104 4.848 1.00 89.44 86 LYS A CA 1
ATOM 671 C C . LYS A 1 86 ? -10.293 -1.582 4.789 1.00 89.44 86 LYS A C 1
ATOM 673 O O . LYS A 1 86 ? -9.961 -0.969 3.779 1.00 89.44 86 LYS A O 1
ATOM 678 N N . LYS A 1 87 ? -10.698 -0.960 5.892 1.00 88.81 87 LYS A N 1
ATOM 679 C CA . LYS A 1 87 ? -10.757 0.497 6.028 1.00 88.81 87 LYS A CA 1
ATOM 680 C C . LYS A 1 87 ? -9.986 0.933 7.259 1.00 88.81 87 LYS A C 1
ATOM 682 O O . LYS A 1 87 ? -10.006 0.239 8.275 1.00 88.81 87 LYS A O 1
ATOM 687 N N . ILE A 1 88 ? -9.341 2.090 7.151 1.00 91.19 88 ILE A N 1
ATOM 688 C CA . ILE A 1 88 ? -8.838 2.821 8.310 1.00 91.19 88 ILE A CA 1
ATOM 689 C C . ILE A 1 88 ? -10.032 3.539 8.936 1.00 91.19 88 ILE A C 1
ATOM 691 O O . ILE A 1 88 ? -10.755 4.260 8.249 1.00 91.19 88 ILE A O 1
ATOM 695 N N . LEU A 1 89 ? -10.243 3.317 10.225 1.00 92.38 89 LEU A N 1
ATOM 696 C CA . LEU A 1 89 ? -11.295 3.932 11.015 1.00 92.38 89 LEU A CA 1
ATOM 697 C C . LEU A 1 89 ? -10.681 4.523 12.275 1.00 92.38 89 LEU A C 1
ATOM 699 O O . LEU A 1 89 ? -9.755 3.953 12.850 1.00 92.38 89 LEU A O 1
ATOM 703 N N . THR A 1 90 ? -11.242 5.638 12.717 1.00 94.31 90 THR A N 1
ATOM 704 C CA . THR A 1 90 ? -10.943 6.214 14.022 1.00 94.31 90 THR A CA 1
ATOM 705 C C . THR A 1 90 ? -12.158 5.997 14.906 1.00 94.31 90 THR A C 1
ATOM 707 O O . THR A 1 90 ? -13.255 6.435 14.559 1.00 94.31 90 THR A O 1
ATOM 710 N N . VAL A 1 91 ? -11.974 5.292 16.018 1.00 93.06 91 VAL A N 1
ATOM 711 C CA . VAL A 1 91 ? -13.033 5.014 16.992 1.00 93.06 91 VAL A CA 1
ATOM 712 C C . VAL A 1 91 ? -12.682 5.655 18.326 1.00 93.06 91 VAL A C 1
ATOM 714 O O . VAL A 1 91 ? -11.546 5.555 18.785 1.00 93.06 91 VAL A O 1
ATOM 717 N N . ASN A 1 92 ? -13.659 6.317 18.941 1.00 93.50 92 ASN A N 1
ATOM 718 C CA . ASN A 1 92 ? -13.539 6.797 20.313 1.00 93.50 92 ASN A CA 1
ATOM 719 C C . ASN A 1 92 ? -14.044 5.694 21.244 1.00 93.50 92 ASN A C 1
ATOM 721 O O . ASN A 1 92 ? -15.112 5.124 21.006 1.00 93.50 92 ASN A O 1
ATOM 725 N N . ILE A 1 93 ? -13.266 5.377 22.270 1.00 93.75 93 ILE A N 1
ATOM 726 C CA . ILE A 1 93 ? -13.555 4.298 23.214 1.00 93.75 93 ILE A CA 1
ATOM 727 C C . ILE A 1 93 ? -13.401 4.784 24.648 1.00 93.75 93 ILE A C 1
ATOM 729 O O . ILE A 1 93 ? -12.657 5.728 24.906 1.00 93.75 93 ILE A O 1
ATOM 733 N N . ASN A 1 94 ? -14.062 4.106 25.580 1.00 92.06 94 ASN A N 1
ATOM 734 C CA . ASN A 1 94 ? -13.802 4.272 27.002 1.00 92.06 94 ASN A CA 1
ATOM 735 C C . ASN A 1 94 ? -12.603 3.387 27.394 1.00 92.06 94 ASN A C 1
ATOM 737 O O . ASN A 1 94 ? -12.557 2.209 27.027 1.00 92.06 94 ASN A O 1
ATOM 741 N N . LEU A 1 95 ? -11.635 3.948 28.124 1.00 87.69 95 LEU A N 1
ATOM 742 C CA . LEU A 1 95 ? -10.432 3.234 28.574 1.00 87.69 95 LEU A CA 1
ATOM 743 C C . LEU A 1 95 ? -10.728 2.122 29.586 1.00 87.69 95 LEU A C 1
ATOM 745 O O . LEU A 1 95 ? -10.009 1.127 29.621 1.00 87.69 95 LEU A O 1
ATOM 749 N N . GLU A 1 96 ? -11.785 2.268 30.383 1.00 86.69 96 GLU A N 1
ATOM 750 C CA . GLU A 1 96 ? -12.220 1.262 31.359 1.00 86.69 96 GLU A CA 1
ATOM 751 C C . GLU A 1 96 ? -13.006 0.115 30.700 1.00 86.69 96 GLU A C 1
ATOM 753 O O . GLU A 1 96 ? -13.264 -0.923 31.313 1.00 86.69 96 GLU A O 1
ATOM 758 N N . GLY A 1 97 ? -13.395 0.291 29.434 1.00 87.44 97 GLY A N 1
ATOM 759 C CA . GLY A 1 97 ? -14.190 -0.665 28.681 1.00 87.44 97 GLY A CA 1
ATOM 760 C C . GLY A 1 97 ? -13.367 -1.778 28.019 1.00 87.44 97 GLY A C 1
ATOM 761 O O . GLY A 1 97 ? -12.175 -1.636 27.739 1.00 87.44 97 GLY A O 1
ATOM 762 N N . PRO A 1 98 ? -14.014 -2.892 27.631 1.00 94.06 98 PRO A N 1
ATOM 763 C CA . PRO A 1 98 ? -13.351 -3.983 26.911 1.00 94.06 98 PRO A CA 1
ATOM 764 C C . PRO A 1 98 ? -13.029 -3.638 25.443 1.00 94.06 98 PRO A C 1
ATOM 766 O O . PRO A 1 98 ? -12.446 -4.461 24.733 1.00 94.06 98 PRO A O 1
ATOM 769 N N . GLN A 1 99 ? -13.405 -2.443 24.973 1.00 94.44 99 GLN A N 1
ATOM 770 C CA . GLN A 1 99 ? -13.290 -2.002 23.580 1.00 94.44 99 GLN A CA 1
ATOM 771 C C . GLN A 1 99 ? -11.842 -2.040 23.086 1.00 94.44 99 GLN A C 1
ATOM 773 O O . GLN A 1 99 ? -11.583 -2.601 22.023 1.00 94.44 99 GLN A O 1
ATOM 778 N N . LEU A 1 100 ? -10.886 -1.520 23.867 1.00 93.44 100 LEU A N 1
ATOM 779 C CA . LEU A 1 100 ? -9.474 -1.509 23.472 1.00 93.44 100 LEU A CA 1
ATOM 780 C C . LEU A 1 100 ? -8.927 -2.933 23.299 1.00 93.44 100 LEU A C 1
ATOM 782 O O . LEU A 1 100 ? -8.298 -3.249 22.292 1.00 93.44 100 LEU A O 1
ATOM 786 N N . SER A 1 101 ? -9.221 -3.818 24.258 1.00 94.25 101 SER A N 1
ATOM 787 C CA . SER A 1 101 ? -8.811 -5.226 24.196 1.00 94.25 101 SER A CA 1
ATOM 788 C C . SER A 1 101 ? -9.435 -5.947 23.000 1.00 94.25 101 SER A C 1
ATOM 790 O O . SER A 1 101 ? -8.767 -6.741 22.338 1.00 94.25 101 SER A O 1
ATOM 792 N N . TRP A 1 102 ? -10.700 -5.653 22.689 1.00 95.50 102 TRP A N 1
ATOM 793 C CA . TRP A 1 102 ? -11.369 -6.197 21.512 1.00 95.50 102 TRP A CA 1
ATOM 794 C C . TRP A 1 102 ? -10.703 -5.721 20.215 1.00 95.50 102 TRP A C 1
ATOM 796 O O . TRP A 1 102 ? -10.435 -6.540 19.339 1.00 95.50 102 TRP A O 1
ATOM 806 N N . LEU A 1 103 ? -10.367 -4.430 20.104 1.00 95.00 103 LEU A N 1
ATOM 807 C CA . LEU A 1 103 ? -9.689 -3.872 18.928 1.00 95.00 103 LEU A CA 1
ATOM 808 C C . LEU A 1 103 ? -8.313 -4.505 18.707 1.00 95.00 103 LEU A C 1
ATOM 810 O O . LEU A 1 103 ? -7.991 -4.834 17.572 1.00 95.00 103 LEU A O 1
ATOM 814 N N . TYR A 1 104 ? -7.538 -4.751 19.767 1.00 93.62 104 TYR A N 1
ATOM 815 C CA . TYR A 1 104 ? -6.266 -5.473 19.650 1.00 93.62 104 TYR A CA 1
ATOM 816 C C . TYR A 1 104 ? -6.423 -6.924 19.173 1.00 93.62 10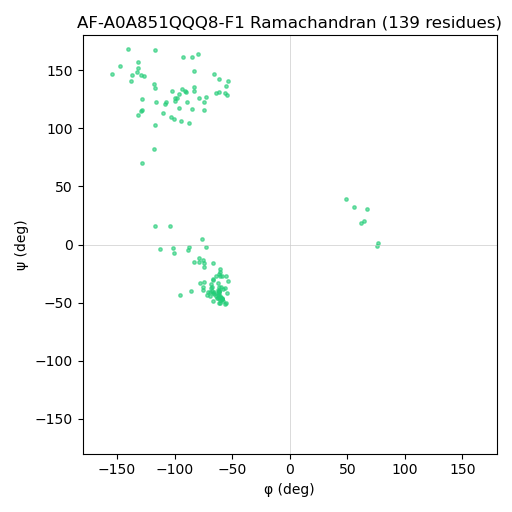4 TYR A C 1
ATOM 818 O O . TYR A 1 104 ? -5.495 -7.470 18.582 1.00 93.62 104 TYR A O 1
ATOM 826 N N . LYS A 1 105 ? -7.572 -7.561 19.431 1.00 93.75 105 LYS A N 1
ATOM 827 C CA . LYS A 1 105 ? -7.845 -8.947 19.015 1.00 93.75 105 LYS A CA 1
ATOM 828 C C . LYS A 1 105 ? -8.398 -9.045 17.596 1.00 93.75 105 LYS A C 1
ATOM 830 O O . LYS A 1 105 ? -8.055 -9.969 16.868 1.00 93.75 105 LYS A O 1
ATOM 835 N N . GLU A 1 106 ? -9.276 -8.123 17.217 1.00 93.50 106 GLU A N 1
ATOM 836 C CA . GLU A 1 106 ? -10.120 -8.249 16.019 1.00 93.50 106 GLU A CA 1
ATOM 837 C C . GLU A 1 106 ? -9.772 -7.236 14.914 1.00 93.50 106 GLU A C 1
ATOM 839 O O . GLU A 1 106 ? -10.347 -7.283 13.822 1.00 93.50 106 GLU A O 1
ATOM 844 N N . ALA A 1 107 ? -8.836 -6.319 15.172 1.00 93.62 107 ALA A N 1
ATOM 845 C CA . ALA A 1 107 ? -8.388 -5.294 14.237 1.00 93.62 107 ALA A CA 1
ATOM 846 C C . ALA A 1 107 ? -6.871 -5.069 14.314 1.00 93.62 107 ALA A C 1
ATOM 848 O O . ALA A 1 107 ? -6.188 -5.528 15.226 1.00 93.62 107 ALA A O 1
ATOM 849 N N . THR A 1 108 ? -6.329 -4.332 13.345 1.00 93.31 108 THR A N 1
ATOM 850 C CA . THR A 1 108 ? -4.942 -3.857 13.406 1.00 93.31 108 THR A CA 1
ATOM 851 C C . THR A 1 108 ? -4.934 -2.449 13.982 1.00 93.31 108 THR A C 1
ATOM 853 O O . THR A 1 108 ? -5.338 -1.505 13.305 1.00 93.31 108 THR A O 1
ATOM 856 N N . VAL A 1 109 ? -4.494 -2.306 15.231 1.00 94.25 109 VAL A N 1
ATOM 857 C CA . VAL A 1 109 ? -4.346 -1.000 15.885 1.00 94.25 109 VAL A CA 1
ATOM 858 C C . VAL A 1 109 ? -3.118 -0.287 15.319 1.00 94.25 109 VAL A C 1
ATOM 860 O O . VAL A 1 109 ? -2.019 -0.830 15.346 1.00 94.25 109 VAL A O 1
ATOM 863 N N . GLN A 1 110 ? -3.333 0.910 14.779 1.00 93.19 110 GLN A N 1
ATOM 864 C CA . GLN A 1 110 ? -2.305 1.779 14.199 1.00 93.19 110 GLN A CA 1
ATOM 865 C C . GLN A 1 110 ? -1.801 2.799 15.223 1.00 93.19 110 GLN A C 1
ATOM 867 O O . GLN A 1 110 ? -0.605 3.042 15.320 1.00 93.19 110 GLN A O 1
ATOM 872 N N . GLU A 1 111 ? -2.719 3.395 15.984 1.00 94.69 111 GLU A N 1
ATOM 873 C CA . GLU A 1 111 ? -2.418 4.491 16.905 1.00 94.69 111 GLU A CA 1
ATOM 874 C C . GLU A 1 111 ? -3.446 4.530 18.039 1.00 94.69 111 GLU A C 1
ATOM 876 O O . GLU A 1 111 ? -4.619 4.209 17.825 1.00 94.69 111 GLU A O 1
ATOM 881 N N . VAL A 1 112 ? -3.002 4.923 19.234 1.00 95.50 112 VAL A N 1
ATOM 882 C CA . VAL A 1 112 ? -3.841 5.117 20.422 1.00 95.50 112 VAL A CA 1
ATO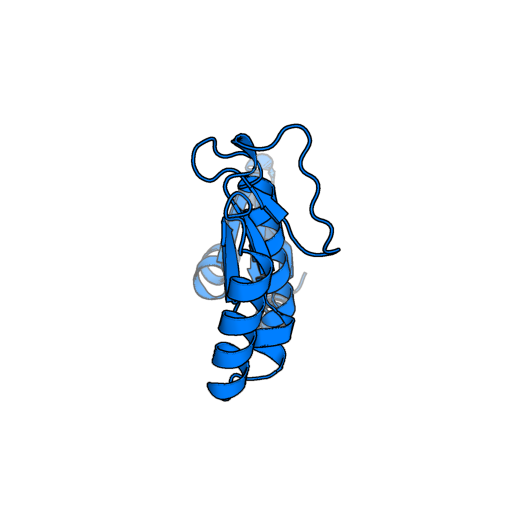M 883 C C . VAL A 1 112 ? -3.496 6.474 21.027 1.00 95.50 112 VAL A C 1
ATOM 885 O O . VAL A 1 112 ? -2.408 6.654 21.567 1.00 95.50 112 VAL A O 1
ATOM 888 N N . GLU A 1 113 ? -4.430 7.413 20.951 1.00 96.06 113 GLU A N 1
ATOM 889 C CA . GLU A 1 113 ? -4.342 8.730 21.578 1.00 96.06 113 GLU A CA 1
ATOM 890 C C . GLU A 1 113 ? -5.229 8.727 22.830 1.00 96.06 113 GLU A C 1
ATOM 892 O O . GLU A 1 113 ? -6.453 8.634 22.745 1.00 96.06 113 GLU A O 1
ATOM 897 N N . VAL A 1 114 ? -4.607 8.760 24.008 1.00 94.69 114 VAL A N 1
ATOM 898 C CA . VAL A 1 114 ? -5.305 8.721 25.302 1.00 94.69 114 VAL A CA 1
ATOM 899 C C . VAL A 1 114 ? -5.767 10.130 25.671 1.00 94.69 114 VAL A C 1
ATOM 901 O O . VAL A 1 114 ? -4.990 11.075 25.571 1.00 94.69 114 VAL A O 1
ATOM 904 N N . MET A 1 115 ? -7.007 10.260 26.144 1.00 93.12 115 MET A N 1
ATOM 905 C CA . MET A 1 115 ? -7.618 11.503 26.622 1.00 93.12 115 MET A CA 1
ATOM 906 C C . MET A 1 115 ? -7.978 11.342 28.113 1.00 93.12 115 MET A C 1
ATOM 908 O O . MET A 1 115 ? -9.118 11.004 28.442 1.00 93.12 115 MET A O 1
ATOM 912 N N . PRO A 1 116 ? -7.010 11.537 29.037 1.00 88.50 116 PRO A N 1
ATOM 913 C CA . PRO A 1 116 ? -7.165 11.167 30.447 1.00 88.50 116 PRO A CA 1
ATOM 914 C C . PRO A 1 116 ? -8.301 11.906 31.155 1.00 88.50 116 PRO A C 1
ATOM 916 O O . PRO A 1 116 ? -9.038 11.292 31.916 1.00 88.50 116 PRO A O 1
ATOM 919 N N . GLU A 1 117 ? -8.467 13.197 30.860 1.00 90.75 117 GLU A N 1
ATOM 920 C CA . GLU A 1 117 ? -9.502 14.060 31.452 1.00 90.75 117 GLU A CA 1
ATOM 921 C C . GLU A 1 117 ? -10.928 13.567 31.155 1.00 90.75 117 GLU A C 1
ATOM 923 O O . GLU A 1 117 ? -11.851 13.802 31.930 1.00 90.75 117 GLU A O 1
ATOM 928 N N . GLU A 1 118 ? -11.113 12.859 30.038 1.00 87.12 118 GLU A N 1
ATOM 929 C CA . GLU A 1 118 ? -12.405 12.320 29.606 1.00 87.12 118 GLU A CA 1
ATOM 930 C C . GLU A 1 118 ? -12.554 10.823 29.922 1.00 87.12 118 GLU A C 1
ATOM 932 O O . GLU A 1 118 ? -13.628 10.256 29.723 1.00 87.12 118 GLU A O 1
ATOM 937 N N . GLY A 1 119 ? -11.490 10.155 30.385 1.00 90.81 119 GLY A N 1
ATOM 938 C CA . GLY A 1 119 ? -11.462 8.696 30.543 1.00 90.81 119 GLY A CA 1
ATOM 939 C C . GLY A 1 119 ? -11.589 7.933 29.216 1.00 90.81 119 GLY A C 1
ATOM 940 O O . GLY A 1 119 ? -11.955 6.755 29.199 1.00 90.81 119 GLY A O 1
ATOM 941 N N . THR A 1 120 ? -11.304 8.586 28.086 1.00 94.38 120 THR A N 1
ATOM 942 C CA . THR A 1 120 ? -11.479 8.024 26.742 1.00 94.38 120 THR A CA 1
ATOM 943 C C . THR A 1 120 ? -10.155 7.896 25.994 1.00 94.38 120 THR A C 1
ATOM 945 O O . THR A 1 120 ? -9.116 8.418 26.394 1.00 94.38 120 THR A O 1
ATOM 948 N N . ALA A 1 121 ? -10.176 7.159 24.887 1.00 94.62 121 ALA A N 1
ATOM 949 C CA . ALA A 1 121 ? -9.091 7.141 23.920 1.00 94.62 121 ALA A CA 1
ATOM 950 C C . ALA A 1 121 ? -9.638 7.185 22.497 1.00 94.62 121 ALA A C 1
ATOM 952 O O . ALA A 1 121 ? -10.669 6.584 22.182 1.00 94.62 121 ALA A O 1
ATOM 953 N N . ARG A 1 122 ? -8.901 7.856 21.619 1.00 95.62 122 ARG A N 1
ATOM 954 C CA . ARG A 1 122 ? -9.106 7.826 20.179 1.00 95.62 122 ARG A CA 1
ATOM 955 C C . ARG A 1 122 ? -8.155 6.798 19.583 1.00 95.62 122 ARG A C 1
ATOM 957 O O . ARG A 1 122 ? -6.938 6.935 19.665 1.00 95.62 122 ARG A O 1
ATOM 964 N N . VAL A 1 123 ? -8.711 5.756 18.978 1.00 95.94 123 VAL A N 1
ATOM 965 C CA . VAL A 1 123 ? -7.934 4.639 18.438 1.00 95.94 123 VAL A CA 1
ATOM 966 C C . VAL A 1 123 ? -8.097 4.583 16.930 1.00 95.94 123 VAL A C 1
ATOM 968 O O . VAL A 1 123 ? -9.210 4.449 16.414 1.00 95.94 123 VAL A O 1
ATOM 971 N N . LYS A 1 124 ? -6.976 4.656 16.214 1.00 96.25 124 LYS A N 1
ATOM 972 C CA . LYS A 1 124 ? -6.923 4.444 14.769 1.00 96.25 124 LYS A CA 1
ATOM 973 C C . LYS A 1 124 ? -6.705 2.962 14.505 1.00 96.25 124 LYS A C 1
ATOM 975 O O . LYS A 1 124 ? -5.726 2.380 14.968 1.00 96.25 124 LYS A O 1
ATOM 980 N N . VAL A 1 125 ? -7.606 2.342 13.753 1.00 95.25 125 VAL A N 1
ATOM 981 C CA . VAL A 1 125 ? -7.579 0.905 13.462 1.00 95.25 125 VAL A CA 1
ATOM 982 C C . VAL A 1 125 ? -7.793 0.628 11.984 1.00 95.25 125 VAL A C 1
ATOM 984 O O . VAL A 1 125 ? -8.529 1.341 11.307 1.00 95.25 125 VAL A O 1
ATOM 987 N N . ILE A 1 126 ? -7.192 -0.448 11.483 1.00 93.31 126 ILE A N 1
ATOM 988 C CA . ILE A 1 126 ? -7.565 -1.061 10.210 1.00 93.31 126 ILE A CA 1
ATOM 989 C C . ILE A 1 126 ? -8.450 -2.270 10.499 1.00 93.31 126 ILE A C 1
ATOM 991 O O . ILE A 1 126 ? -8.031 -3.208 11.178 1.00 93.31 126 ILE A O 1
ATOM 995 N N . MET A 1 127 ? -9.654 -2.288 9.929 1.00 93.06 127 MET A N 1
ATOM 996 C CA . MET A 1 127 ? -10.553 -3.441 10.014 1.00 93.06 127 MET A CA 1
ATOM 997 C C . MET A 1 127 ? -11.417 -3.599 8.761 1.00 93.06 127 MET A C 1
ATOM 999 O O . MET A 1 127 ? -11.691 -2.641 8.038 1.00 93.06 127 MET A O 1
ATOM 1003 N N . GLY A 1 128 ? -11.832 -4.836 8.485 1.00 92.12 128 GLY A N 1
ATOM 1004 C CA . GLY A 1 128 ? -12.779 -5.147 7.411 1.00 92.12 128 GLY A CA 1
ATOM 1005 C C . GLY A 1 128 ? -14.227 -4.860 7.815 1.00 92.12 128 GLY A C 1
ATOM 1006 O O . GLY A 1 128 ? -14.544 -4.770 9.003 1.00 92.12 128 GLY A O 1
ATOM 1007 N N . SER A 1 129 ? -15.129 -4.780 6.833 1.00 88.94 129 SER A N 1
ATOM 1008 C CA . SER A 1 129 ? -16.553 -4.483 7.070 1.00 88.94 129 SER A CA 1
ATOM 1009 C C . SER A 1 129 ? -17.230 -5.446 8.051 1.00 88.94 129 SER A C 1
ATOM 1011 O O . SER A 1 129 ? -18.010 -5.003 8.889 1.00 88.94 129 SER A O 1
ATOM 1013 N N . SER A 1 130 ? -16.895 -6.740 8.017 1.00 91.00 130 SER A N 1
ATOM 1014 C CA . SER A 1 130 ? -17.459 -7.736 8.940 1.00 91.00 130 SER A CA 1
ATOM 1015 C C . SER A 1 130 ? -17.020 -7.517 10.390 1.00 91.00 130 SER A C 1
ATOM 1017 O O . SER A 1 130 ? -17.830 -7.626 11.308 1.00 91.00 130 SER A O 1
ATOM 1019 N N . ALA A 1 131 ? -15.743 -7.187 10.617 1.00 92.12 131 ALA A N 1
ATOM 1020 C CA . ALA A 1 131 ? -15.240 -6.851 11.950 1.00 92.12 131 ALA A CA 1
ATOM 1021 C C . ALA A 1 131 ? -15.879 -5.550 12.454 1.00 92.12 131 ALA A C 1
ATOM 1023 O O . ALA A 1 131 ? -16.360 -5.506 13.581 1.00 92.12 131 ALA A O 1
ATOM 1024 N N . PHE A 1 132 ? -16.000 -4.539 11.592 1.00 91.69 132 PHE A N 1
ATOM 1025 C CA . PHE A 1 132 ? -16.682 -3.293 11.938 1.00 91.69 132 PHE A CA 1
ATOM 1026 C C . PHE A 1 132 ? -18.165 -3.496 12.294 1.00 91.69 132 PHE A C 1
ATOM 1028 O O . PHE A 1 132 ? -18.654 -2.917 13.261 1.00 91.69 132 PHE A O 1
ATOM 1035 N N . GLY A 1 133 ? -18.880 -4.360 11.567 1.00 91.81 133 GLY A N 1
ATOM 1036 C CA . GLY A 1 133 ? -20.260 -4.725 11.900 1.00 91.81 133 GLY A CA 1
ATOM 1037 C C . GLY A 1 133 ? -20.377 -5.379 13.280 1.00 91.81 133 GLY A C 1
ATOM 1038 O O . GLY A 1 133 ? -21.230 -4.992 14.075 1.00 91.81 133 GLY A O 1
ATOM 1039 N N . ARG A 1 134 ? -19.472 -6.315 13.606 1.00 93.69 134 ARG A N 1
ATOM 1040 C CA . ARG A 1 134 ? -19.403 -6.927 14.945 1.00 93.69 134 ARG A CA 1
ATOM 1041 C C . ARG A 1 134 ? -19.097 -5.895 16.030 1.00 93.69 134 ARG A C 1
ATOM 1043 O O . ARG A 1 134 ? -19.765 -5.906 17.058 1.00 93.69 134 ARG A O 1
ATOM 1050 N N . TYR A 1 135 ? -18.148 -4.991 15.780 1.00 93.94 135 TYR A N 1
ATOM 1051 C CA . TYR A 1 135 ? -17.800 -3.913 16.707 1.00 93.94 135 TYR A CA 1
ATOM 1052 C C . TYR A 1 135 ? -19.025 -3.064 17.064 1.00 93.94 135 TYR A C 1
ATOM 1054 O O . TYR A 1 135 ? -19.326 -2.890 18.239 1.00 93.94 135 TYR A O 1
ATOM 1062 N N . ARG A 1 136 ? -19.783 -2.608 16.057 1.00 92.19 136 ARG A N 1
ATOM 1063 C CA . ARG A 1 136 ? -20.991 -1.792 16.266 1.00 92.19 136 ARG A CA 1
ATOM 1064 C C . ARG A 1 136 ? -22.096 -2.511 17.038 1.00 92.19 136 ARG A C 1
ATOM 1066 O O . ARG A 1 136 ? -22.837 -1.857 17.760 1.00 92.19 136 ARG A O 1
ATOM 1073 N N . ASN A 1 137 ? -22.221 -3.826 16.873 1.00 93.19 137 ASN A N 1
ATOM 1074 C CA . ASN A 1 137 ? -23.218 -4.616 17.597 1.00 93.19 137 ASN A CA 1
ATOM 1075 C C . ASN A 1 137 ? -22.824 -4.847 19.062 1.00 93.19 137 ASN A C 1
ATOM 1077 O O . ASN A 1 137 ? -23.693 -4.872 19.926 1.00 93.19 137 ASN A O 1
ATOM 1081 N N . LEU A 1 138 ? -21.530 -5.042 19.338 1.00 92.44 138 LEU A N 1
ATOM 1082 C CA . LEU A 1 138 ? -21.015 -5.258 20.694 1.00 92.44 138 LEU A CA 1
ATOM 1083 C C . LEU A 1 138 ? -20.911 -3.957 21.495 1.00 92.44 138 LEU A C 1
ATOM 1085 O O . LEU A 1 138 ? -21.100 -3.970 22.708 1.00 92.44 138 LEU A O 1
ATOM 1089 N N . PHE A 1 139 ? -20.614 -2.850 20.815 1.00 90.56 139 PHE A N 1
ATOM 1090 C CA . PHE A 1 139 ? -20.420 -1.530 21.407 1.00 90.56 139 PHE A CA 1
ATOM 1091 C C . PHE A 1 139 ? -21.300 -0.497 20.689 1.00 90.56 139 PHE A C 1
ATOM 1093 O O . PHE A 1 139 ? -20.785 0.326 19.922 1.00 90.56 139 PHE A O 1
ATOM 1100 N N . PRO A 1 140 ? -22.632 -0.566 20.872 1.00 80.62 140 PRO A N 1
ATOM 1101 C CA . PRO A 1 140 ? -23.529 0.464 20.369 1.00 80.62 140 PRO A CA 1
ATOM 1102 C C . PRO A 1 140 ? -23.194 1.812 21.022 1.00 80.62 140 PRO A C 1
ATOM 1104 O O . PRO A 1 140 ? -22.797 1.861 22.186 1.00 80.62 140 PRO A O 1
ATOM 1107 N N . SER A 1 141 ? -23.291 2.878 20.225 1.00 65.75 141 SER A N 1
ATOM 1108 C CA . SER A 1 141 ? -23.050 4.265 20.649 1.00 65.75 141 SER A CA 1
ATOM 1109 C C . SER A 1 141 ? -24.078 4.751 21.659 1.00 65.75 141 SER A C 1
ATOM 1111 O O . SER A 1 141 ? -25.255 4.343 21.526 1.00 65.75 141 SER A O 1
#

Solvent-accessible surface area (backbone atoms only — not comparable to full-atom values): 8175 Å² total; per-residue (Å²): 126,74,43,78,50,76,40,57,63,79,45,95,54,41,68,59,52,48,55,50,51,55,52,51,54,62,71,66,71,59,61,66,70,41,66,73,45,45,40,41,33,36,28,53,39,82,83,38,87,88,69,70,67,90,49,98,72,40,44,64,20,17,83,89,79,53,44,47,48,67,61,48,51,51,52,51,53,53,48,51,28,62,76,66,56,34,42,81,46,79,46,81,40,49,67,91,44,69,57,61,64,46,40,66,72,66,33,47,71,78,46,77,48,78,38,75,96,76,49,28,29,45,34,34,29,39,36,35,65,70,50,50,53,51,48,48,70,77,56,68,130